Protein AF-A0A944QG75-F1 (afdb_monomer)

pLDDT: mean 84.04, std 10.33, range [43.19, 95.81]

Nearest PDB structures (foldseek):
  5k8j-assembly1_A-2  TM=2.401E-01  e=5.326E+00  Caulobacter vibrioides CB15

Sequence (115 aa):
MTLSRGPGGIAAGPFGAQKALTLAPGRDGTVVTTLDRALPNGPWNAQLQLKSGLVEREAAASITFPDAGQGETVEPPQEAGFPWTALGAGVAVLFIVAALLWSWLRRRNTAETRA

Radius of gyration: 27.26 Å; Cα contacts (8 Å, |Δi|>4): 123; chains: 1; bounding box: 77×21×63 Å

Secondary structure (DSSP, 8-state):
-EEES-GGG--B-PPPBSS-----TT------B---TTPPS--EEEEEEEEETTEEEEEEEEE---SSSPPPP-PPPPP----HHHHHHHHHHHHHHHHHHHHHHHHHTTTTS--

Structure (mmCIF, N/CA/C/O backbone):
data_AF-A0A944QG75-F1
#
_entry.id   AF-A0A944QG75-F1
#
loop_
_atom_site.group_PDB
_atom_site.id
_atom_site.type_symbol
_atom_site.label_atom_id
_atom_site.label_alt_id
_atom_site.label_comp_id
_atom_site.label_asym_id
_atom_site.label_entity_id
_atom_site.label_seq_id
_atom_site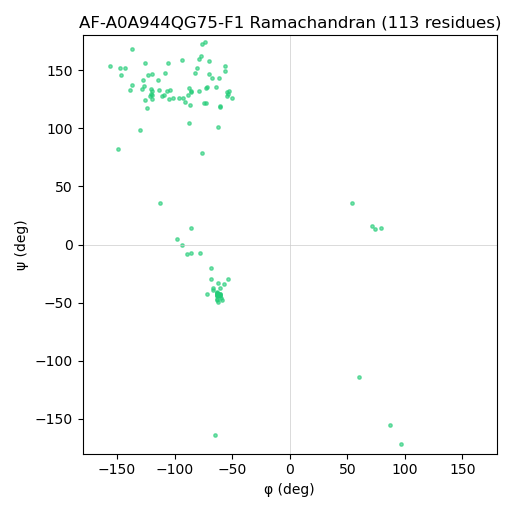.pdbx_PDB_ins_code
_atom_site.Cartn_x
_atom_site.Cartn_y
_atom_site.Cartn_z
_atom_site.occupancy
_atom_site.B_iso_or_equiv
_atom_site.auth_seq_id
_atom_site.auth_comp_id
_atom_site.auth_asym_id
_atom_site.auth_atom_id
_atom_site.pdbx_PDB_model_num
ATOM 1 N N . MET A 1 1 ? 7.071 -5.435 -0.978 1.00 88.69 1 MET A N 1
ATOM 2 C CA . MET A 1 1 ? 6.164 -4.910 -2.018 1.00 88.69 1 MET A CA 1
ATOM 3 C C . MET A 1 1 ? 6.019 -5.942 -3.117 1.00 88.69 1 MET A C 1
ATOM 5 O O . MET A 1 1 ? 7.019 -6.520 -3.521 1.00 88.69 1 MET A O 1
ATOM 9 N N . THR A 1 2 ? 4.814 -6.180 -3.601 1.00 92.44 2 THR A N 1
ATOM 10 C CA . THR A 1 2 ? 4.525 -7.085 -4.720 1.00 92.44 2 THR A CA 1
ATOM 11 C C . THR A 1 2 ? 3.782 -6.316 -5.804 1.00 92.44 2 THR A C 1
ATOM 13 O O . THR A 1 2 ? 3.018 -5.395 -5.517 1.00 92.44 2 THR A O 1
ATOM 16 N N . LEU A 1 3 ? 4.036 -6.672 -7.060 1.00 91.81 3 LEU A N 1
ATOM 17 C CA . LEU A 1 3 ? 3.319 -6.151 -8.216 1.00 91.81 3 LEU A CA 1
ATOM 18 C C . LEU A 1 3 ? 2.529 -7.286 -8.859 1.00 91.81 3 LEU A C 1
ATOM 20 O O . LEU A 1 3 ? 3.052 -8.375 -9.088 1.00 91.81 3 LEU A O 1
ATOM 24 N N . SER A 1 4 ? 1.267 -7.024 -9.164 1.00 93.19 4 SER A N 1
ATOM 25 C CA . SER A 1 4 ? 0.351 -7.991 -9.765 1.00 93.19 4 SER A CA 1
ATOM 26 C C . SER A 1 4 ? -0.467 -7.339 -10.873 1.00 93.19 4 SER A C 1
ATOM 28 O O . SER A 1 4 ? -0.491 -6.113 -10.988 1.00 93.19 4 SER A O 1
ATOM 30 N N . ARG A 1 5 ? -1.163 -8.158 -11.673 1.00 91.25 5 ARG A N 1
ATOM 31 C CA . ARG A 1 5 ? -2.027 -7.690 -12.771 1.00 91.25 5 ARG A CA 1
ATOM 32 C C . ARG A 1 5 ? -1.294 -6.761 -13.750 1.00 91.25 5 ARG A C 1
ATOM 34 O O . ARG A 1 5 ? -1.885 -5.806 -14.240 1.00 91.25 5 ARG A O 1
ATOM 41 N N . GLY A 1 6 ? -0.013 -7.039 -13.995 1.00 88.12 6 GLY A N 1
ATOM 42 C CA . GLY A 1 6 ? 0.789 -6.294 -14.954 1.00 88.12 6 GLY A CA 1
ATOM 43 C C . GLY A 1 6 ? 0.420 -6.617 -16.405 1.00 88.12 6 GLY A C 1
ATOM 44 O O . GLY A 1 6 ? -0.368 -7.536 -16.666 1.00 88.12 6 GLY A O 1
ATOM 45 N N . PRO A 1 7 ? 1.015 -5.902 -17.370 1.00 86.81 7 PRO A N 1
ATOM 46 C CA . PRO A 1 7 ? 0.804 -6.137 -18.796 1.00 86.81 7 PRO A CA 1
ATOM 47 C C . PRO A 1 7 ? 1.075 -7.592 -19.186 1.00 86.81 7 PRO A C 1
ATOM 49 O O . PRO A 1 7 ? 2.103 -8.163 -18.836 1.00 86.81 7 PRO A O 1
ATOM 52 N N . GLY A 1 8 ? 0.137 -8.218 -19.896 1.00 86.12 8 GLY A N 1
ATOM 53 C CA . GLY A 1 8 ? 0.234 -9.644 -20.232 1.00 86.12 8 GLY A CA 1
ATOM 54 C C . GLY A 1 8 ? -0.042 -10.596 -19.059 1.00 86.12 8 GLY A C 1
ATOM 55 O O . GLY A 1 8 ? 0.250 -11.782 -19.164 1.00 86.12 8 GLY A O 1
ATOM 56 N N . GLY A 1 9 ? -0.605 -10.105 -17.948 1.00 86.19 9 GLY A N 1
ATOM 57 C CA . GLY A 1 9 ? -0.995 -10.926 -16.795 1.00 86.19 9 GLY A CA 1
ATOM 58 C C . GLY A 1 9 ? 0.163 -11.310 -15.874 1.00 86.19 9 GLY A C 1
ATOM 59 O O . GLY A 1 9 ? 0.014 -12.201 -15.040 1.00 86.19 9 GLY A O 1
ATOM 60 N N . ILE A 1 10 ? 1.312 -10.651 -16.015 1.00 89.81 10 ILE A N 1
ATOM 61 C CA . ILE A 1 10 ? 2.513 -10.960 -15.242 1.00 89.81 10 ILE A CA 1
ATOM 62 C C . ILE A 1 10 ? 2.456 -10.369 -13.825 1.00 89.81 10 ILE A C 1
ATOM 64 O O . ILE A 1 10 ? 1.722 -9.419 -13.528 1.00 89.81 10 ILE A O 1
ATOM 68 N N . ALA A 1 11 ? 3.275 -10.940 -12.948 1.00 90.50 11 ALA A N 1
ATOM 69 C CA . ALA A 1 11 ? 3.515 -10.470 -11.591 1.00 90.50 11 ALA A CA 1
ATOM 70 C C . ALA A 1 11 ? 5.021 -10.267 -11.378 1.00 90.50 11 ALA A C 1
ATOM 72 O O . ALA A 1 11 ? 5.835 -10.882 -12.067 1.00 90.50 11 ALA A O 1
ATOM 73 N N . ALA A 1 12 ? 5.389 -9.409 -10.428 1.00 89.31 12 ALA A N 1
ATOM 74 C CA . ALA A 1 12 ? 6.782 -9.140 -10.093 1.00 89.31 12 ALA A CA 1
ATOM 75 C C . ALA A 1 12 ? 6.985 -8.930 -8.586 1.00 89.31 12 ALA A C 1
ATOM 77 O O . ALA A 1 12 ? 6.096 -8.465 -7.867 1.00 89.31 12 ALA A O 1
ATOM 78 N N . GLY A 1 13 ? 8.189 -9.250 -8.114 1.00 87.12 13 GLY A N 1
ATOM 79 C CA . GLY A 1 13 ? 8.549 -9.222 -6.698 1.00 87.12 13 GLY A CA 1
ATOM 80 C C . GLY A 1 13 ? 8.447 -10.599 -6.023 1.00 87.12 13 GLY A C 1
ATOM 81 O O . GLY A 1 13 ? 8.262 -11.607 -6.705 1.00 87.12 13 GLY A O 1
ATOM 82 N N . PRO A 1 14 ? 8.588 -10.661 -4.687 1.00 88.94 14 PRO A N 1
ATOM 83 C CA . PRO A 1 14 ? 8.575 -9.537 -3.750 1.00 88.94 14 PRO A CA 1
ATOM 84 C C . PRO A 1 14 ? 9.833 -8.657 -3.814 1.00 88.94 14 PRO A C 1
ATOM 86 O O . PRO A 1 14 ? 10.958 -9.143 -3.809 1.00 88.94 14 PRO A O 1
ATOM 89 N N . PHE A 1 15 ? 9.632 -7.342 -3.814 1.00 88.50 15 PHE A N 1
ATOM 90 C CA . PHE A 1 15 ? 10.680 -6.336 -3.669 1.00 88.50 15 PHE A CA 1
ATOM 91 C C . PHE A 1 15 ? 10.784 -5.892 -2.207 1.00 88.50 15 PHE A C 1
ATOM 93 O O . PHE A 1 15 ? 9.785 -5.497 -1.590 1.00 88.50 15 PHE A O 1
ATOM 100 N N . GLY A 1 16 ? 11.988 -5.985 -1.647 1.00 85.31 16 GLY A N 1
ATOM 101 C CA . GLY A 1 16 ? 12.283 -5.578 -0.276 1.00 85.31 16 GLY A CA 1
ATOM 102 C C . GLY A 1 16 ? 12.529 -4.076 -0.150 1.00 85.31 16 GLY A C 1
ATOM 103 O O . GLY A 1 16 ? 13.087 -3.444 -1.048 1.00 85.31 16 GLY A O 1
ATOM 104 N N . ALA A 1 17 ? 12.152 -3.513 0.997 1.00 85.50 17 ALA A N 1
ATOM 105 C CA . ALA A 1 17 ? 12.586 -2.176 1.377 1.00 85.50 17 ALA A CA 1
ATOM 106 C C . ALA A 1 17 ? 14.110 -2.164 1.554 1.00 85.50 17 ALA A C 1
ATOM 108 O O . ALA A 1 17 ? 14.669 -3.057 2.189 1.00 85.50 17 ALA A O 1
ATOM 109 N N . GLN A 1 18 ? 14.782 -1.139 1.033 1.00 83.19 18 GLN A N 1
ATOM 110 C CA . GLN A 1 18 ? 16.245 -1.052 1.123 1.00 83.19 18 GLN A CA 1
ATOM 111 C C . GLN A 1 18 ? 16.733 -0.812 2.558 1.00 83.19 18 GLN A C 1
ATOM 113 O O . GLN A 1 18 ? 17.841 -1.203 2.918 1.00 83.19 18 GLN A O 1
ATOM 118 N N . LYS A 1 19 ? 15.922 -0.130 3.375 1.00 79.69 19 LYS A N 1
ATOM 119 C CA . LYS A 1 19 ? 16.295 0.295 4.724 1.00 79.69 19 LYS A CA 1
ATOM 120 C C . LYS A 1 19 ? 15.137 0.104 5.694 1.00 79.69 19 LYS A C 1
ATOM 122 O O . LYS A 1 19 ? 14.017 0.529 5.422 1.00 79.69 19 LYS A O 1
ATOM 127 N N . ALA A 1 20 ? 15.439 -0.489 6.847 1.00 74.81 20 ALA A N 1
ATOM 128 C CA . ALA A 1 20 ? 14.536 -0.509 7.988 1.00 74.81 20 ALA A CA 1
ATOM 129 C C . ALA A 1 20 ? 14.474 0.885 8.630 1.00 74.81 20 ALA A C 1
ATOM 131 O O . ALA A 1 20 ? 15.507 1.526 8.844 1.00 74.81 20 ALA A O 1
ATOM 132 N N . LEU A 1 21 ? 13.265 1.350 8.938 1.00 79.00 21 LEU A N 1
ATOM 133 C CA . LEU A 1 21 ? 13.027 2.660 9.530 1.00 79.00 21 LEU A CA 1
ATOM 134 C C . LEU A 1 21 ? 12.335 2.500 10.884 1.00 79.00 21 LEU A C 1
ATOM 136 O O . LEU A 1 21 ? 11.271 1.893 10.973 1.00 79.00 21 LEU A O 1
ATOM 140 N N . THR A 1 22 ? 12.932 3.075 11.925 1.00 80.69 22 THR A N 1
ATOM 141 C CA . THR A 1 22 ? 12.297 3.197 13.240 1.00 80.69 22 THR A CA 1
ATOM 142 C C . THR A 1 22 ? 11.551 4.521 13.296 1.00 80.69 22 THR A C 1
ATOM 144 O O . THR A 1 22 ? 12.152 5.579 13.111 1.00 80.69 22 THR A O 1
ATOM 147 N N . LEU A 1 23 ? 10.249 4.464 13.568 1.00 82.44 23 LEU A N 1
ATOM 148 C CA . LEU A 1 23 ? 9.405 5.643 13.727 1.00 82.44 23 LEU A CA 1
ATOM 149 C C . LEU A 1 23 ? 9.100 5.886 15.199 1.00 82.44 23 LEU A C 1
ATOM 151 O O . LEU A 1 23 ? 8.725 4.970 15.928 1.00 82.44 23 LEU A O 1
ATOM 155 N N . ALA A 1 24 ? 9.250 7.137 15.627 1.00 82.94 24 ALA A N 1
ATOM 156 C CA . ALA A 1 24 ? 8.709 7.576 16.904 1.00 82.94 24 ALA A CA 1
ATOM 157 C C . ALA A 1 24 ? 7.168 7.643 16.831 1.00 82.94 24 ALA A C 1
ATOM 159 O O . ALA A 1 24 ? 6.613 7.772 15.734 1.00 82.94 24 ALA A O 1
ATOM 160 N N . PRO A 1 25 ? 6.458 7.587 17.972 1.00 82.62 25 PRO A N 1
ATOM 161 C CA . PRO A 1 25 ? 5.000 7.679 17.989 1.00 82.62 25 PRO A CA 1
ATOM 162 C C . PRO A 1 25 ? 4.487 8.935 17.268 1.00 82.62 25 PRO A C 1
ATOM 164 O O . PRO A 1 25 ? 4.969 10.039 17.516 1.00 82.62 25 PRO A O 1
ATOM 167 N N . GLY A 1 26 ? 3.510 8.760 16.372 1.00 83.50 26 GLY A N 1
ATOM 168 C CA . GLY A 1 26 ? 2.879 9.856 15.625 1.00 83.50 26 GLY A CA 1
ATOM 169 C C . GLY A 1 26 ? 3.754 10.500 14.543 1.00 83.50 26 GLY A C 1
ATOM 170 O O . GLY A 1 26 ? 3.456 11.613 14.116 1.00 83.50 26 GLY A O 1
ATOM 171 N N . ARG A 1 27 ? 4.850 9.851 14.129 1.00 85.25 27 ARG A N 1
ATOM 172 C CA . ARG A 1 27 ? 5.727 10.338 13.056 1.00 85.25 27 ARG A CA 1
ATOM 173 C C . ARG A 1 27 ? 5.592 9.503 11.793 1.00 85.25 27 ARG A C 1
ATOM 175 O O . ARG A 1 27 ? 5.435 8.286 11.862 1.00 85.25 27 ARG A O 1
ATOM 182 N N . ASP A 1 28 ? 5.769 10.180 10.667 1.00 85.25 28 ASP A N 1
ATOM 183 C CA . ASP A 1 28 ? 5.765 9.576 9.341 1.00 85.25 28 ASP A CA 1
ATOM 184 C C . ASP A 1 28 ? 7.179 9.215 8.884 1.00 85.25 28 ASP A C 1
ATOM 186 O O . ASP A 1 28 ? 8.181 9.754 9.368 1.00 85.25 28 ASP A O 1
ATOM 190 N N . GLY A 1 29 ? 7.250 8.292 7.928 1.00 84.88 29 GLY A N 1
ATOM 191 C CA . GLY A 1 29 ? 8.494 7.779 7.383 1.00 84.88 29 GLY A CA 1
ATOM 192 C C . GLY A 1 29 ? 8.396 7.434 5.913 1.00 84.88 29 GLY A C 1
ATOM 193 O O . GLY A 1 29 ? 7.374 6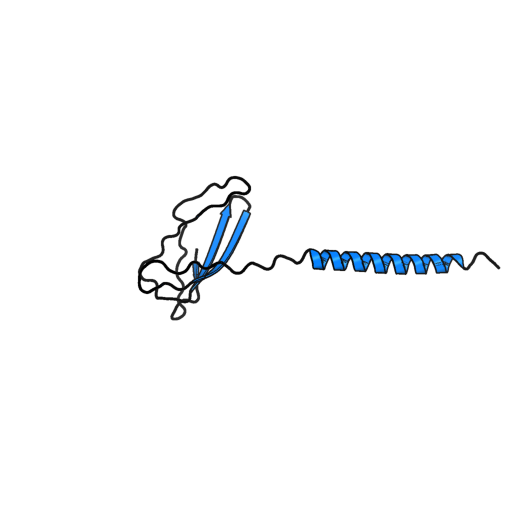.930 5.458 1.00 84.88 29 GLY A O 1
ATOM 194 N N . THR A 1 30 ? 9.493 7.638 5.190 1.00 88.06 30 THR A N 1
ATOM 195 C CA . THR A 1 30 ? 9.592 7.277 3.774 1.00 88.06 30 THR A CA 1
ATOM 196 C C . THR A 1 30 ? 10.366 5.975 3.621 1.00 88.06 30 THR A C 1
ATOM 198 O O . THR A 1 30 ? 11.500 5.856 4.090 1.00 88.06 30 THR A O 1
ATOM 201 N N . VAL A 1 31 ? 9.765 5.007 2.932 1.00 88.19 31 VAL A N 1
ATOM 202 C CA . VAL A 1 31 ? 10.392 3.726 2.590 1.00 88.19 31 VAL A CA 1
ATOM 203 C C . VAL A 1 31 ? 10.632 3.683 1.088 1.00 88.19 31 VAL A C 1
ATOM 205 O O . VAL A 1 31 ? 9.711 3.890 0.304 1.00 88.19 31 VAL A O 1
ATOM 208 N N . VAL A 1 32 ? 11.870 3.391 0.686 1.00 89.50 32 VAL A N 1
ATOM 209 C CA . VAL A 1 32 ? 12.252 3.265 -0.725 1.00 89.50 32 VAL A CA 1
ATOM 210 C C . VAL A 1 32 ? 12.474 1.794 -1.062 1.00 89.50 32 VAL A C 1
ATOM 212 O O . VAL A 1 32 ? 13.162 1.065 -0.340 1.00 89.50 32 VAL A O 1
ATOM 215 N N . THR A 1 33 ? 11.880 1.369 -2.172 1.00 87.44 33 THR A N 1
ATOM 216 C CA . THR A 1 33 ? 12.024 0.029 -2.744 1.00 87.44 33 THR A CA 1
ATOM 217 C C . THR A 1 33 ? 12.607 0.178 -4.144 1.00 87.44 33 THR A C 1
ATOM 219 O O . THR A 1 33 ? 12.093 0.963 -4.936 1.00 87.44 33 THR A O 1
ATOM 222 N N . THR A 1 34 ? 13.685 -0.547 -4.452 1.00 87.62 34 THR A N 1
ATOM 223 C CA . THR A 1 34 ? 14.217 -0.601 -5.823 1.00 87.62 34 THR A CA 1
ATOM 224 C C . THR A 1 34 ? 13.485 -1.682 -6.596 1.00 87.62 34 THR A C 1
ATOM 226 O O . THR A 1 34 ? 13.362 -2.807 -6.112 1.00 87.62 34 THR A O 1
ATOM 229 N N . LEU A 1 35 ? 13.038 -1.346 -7.799 1.00 85.06 35 LEU A N 1
ATOM 230 C CA . LEU A 1 35 ? 12.442 -2.286 -8.736 1.00 85.06 35 LEU A CA 1
ATOM 231 C C . LEU A 1 35 ? 13.428 -2.594 -9.868 1.00 85.06 35 LEU A C 1
ATOM 233 O O . LEU A 1 35 ? 14.329 -1.799 -10.142 1.00 85.06 35 LEU A O 1
ATOM 237 N N . ASP A 1 36 ? 13.264 -3.746 -10.515 1.00 78.50 36 ASP A N 1
ATOM 238 C CA . ASP A 1 36 ? 14.083 -4.109 -11.674 1.00 78.50 36 ASP A CA 1
ATOM 239 C C . ASP A 1 36 ? 13.726 -3.238 -12.894 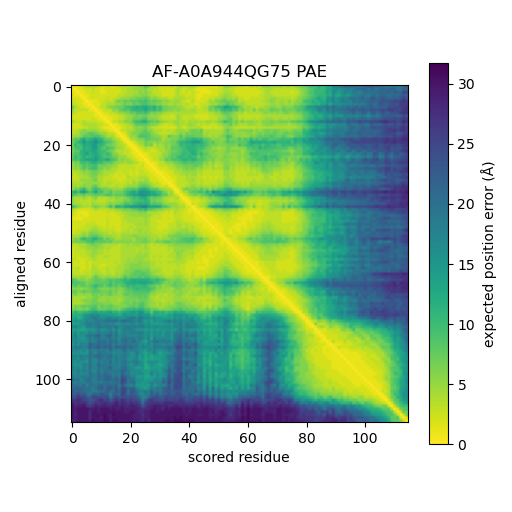1.00 78.50 36 ASP A C 1
ATOM 241 O O . ASP A 1 36 ? 12.571 -2.853 -13.086 1.00 78.50 36 ASP A O 1
ATOM 245 N N . ARG A 1 37 ? 14.718 -2.930 -13.736 1.00 67.75 37 ARG A N 1
ATOM 246 C CA . ARG A 1 37 ? 14.588 -2.034 -14.896 1.00 67.75 37 ARG A CA 1
ATOM 247 C C . ARG A 1 37 ? 13.708 -2.625 -16.004 1.00 67.75 37 ARG A C 1
ATOM 249 O O . ARG A 1 37 ? 13.220 -1.884 -16.845 1.00 67.75 37 ARG A O 1
ATOM 256 N N . ALA A 1 38 ? 13.508 -3.940 -16.018 1.00 78.62 38 ALA A N 1
ATOM 257 C CA . ALA A 1 38 ? 12.793 -4.636 -17.086 1.00 78.62 38 ALA A CA 1
ATOM 258 C C . ALA A 1 38 ? 11.261 -4.684 -16.912 1.00 78.62 38 ALA A C 1
ATOM 260 O O . ALA A 1 38 ? 10.611 -5.481 -17.582 1.00 78.62 38 ALA A O 1
ATOM 261 N N . LEU A 1 39 ? 10.671 -3.881 -16.019 1.00 83.50 39 LEU A N 1
ATOM 262 C CA . LEU A 1 39 ? 9.219 -3.839 -15.828 1.00 83.50 39 LEU A CA 1
ATOM 263 C C . LEU A 1 39 ? 8.537 -3.095 -16.987 1.00 83.50 39 LEU A C 1
ATOM 265 O O . LEU A 1 39 ? 8.820 -1.915 -17.188 1.00 83.50 39 LEU A O 1
ATOM 269 N N . PRO A 1 40 ? 7.610 -3.741 -17.718 1.00 87.19 40 PRO A N 1
ATOM 270 C CA . PRO A 1 40 ? 6.792 -3.054 -18.704 1.00 87.19 40 PRO A CA 1
ATOM 271 C C . PRO A 1 40 ? 6.012 -1.879 -18.115 1.00 87.19 40 PRO A C 1
ATOM 273 O O . PRO A 1 40 ? 5.557 -1.922 -16.962 1.00 87.19 40 PRO A O 1
ATOM 276 N N . ASN A 1 41 ? 5.778 -0.878 -18.960 1.00 85.12 41 ASN A N 1
ATOM 277 C CA . ASN A 1 41 ? 4.859 0.216 -18.670 1.00 85.12 41 ASN A CA 1
ATOM 278 C C . ASN A 1 41 ? 3.496 -0.372 -18.297 1.00 85.12 41 ASN A C 1
ATOM 280 O O . ASN A 1 41 ? 2.989 -1.238 -19.004 1.00 85.12 41 ASN A O 1
ATOM 284 N N . GLY A 1 42 ? 2.962 0.053 -17.151 1.00 78.75 42 GLY A N 1
ATOM 285 C CA . GLY A 1 42 ? 1.785 -0.536 -16.506 1.00 78.75 42 GLY A CA 1
ATOM 286 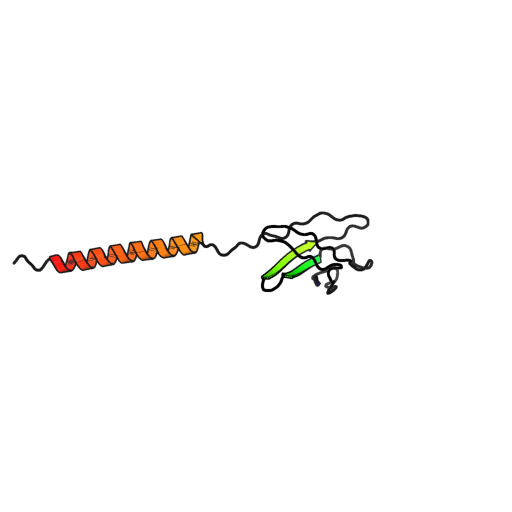C C . GLY A 1 42 ? 0.468 -0.407 -17.293 1.00 78.75 42 GLY A C 1
ATOM 287 O O . GLY A 1 42 ? 0.470 -0.116 -18.486 1.00 78.75 42 GLY A O 1
ATOM 288 N N . PRO A 1 43 ? -0.688 -0.610 -16.639 1.00 89.25 43 PRO A N 1
ATOM 289 C CA . PRO A 1 43 ? -0.906 -0.509 -15.196 1.00 89.25 43 PRO A CA 1
ATOM 290 C C . PRO A 1 43 ? -0.471 -1.753 -14.415 1.00 89.25 43 PRO A C 1
ATOM 292 O O . PRO A 1 43 ? -0.505 -2.873 -14.917 1.00 89.25 43 PRO A O 1
ATOM 295 N N . TRP A 1 44 ? -0.095 -1.541 -13.158 1.00 92.62 44 TRP A N 1
ATOM 296 C CA . TRP A 1 44 ? 0.220 -2.577 -12.181 1.00 92.62 44 TRP A CA 1
ATOM 297 C C . TRP A 1 44 ? -0.579 -2.355 -10.911 1.00 92.62 44 TRP A C 1
ATOM 299 O O . TRP A 1 44 ? -0.698 -1.231 -10.435 1.00 92.62 44 TRP A O 1
ATOM 309 N N . ASN A 1 45 ? -1.046 -3.435 -10.299 1.00 93.38 45 ASN A N 1
ATOM 310 C CA . ASN A 1 45 ? -1.548 -3.399 -8.937 1.00 93.38 45 ASN A CA 1
ATOM 311 C C . ASN A 1 45 ? -0.390 -3.624 -7.961 1.00 93.38 45 ASN A C 1
ATOM 313 O O . ASN A 1 45 ? 0.093 -4.752 -7.811 1.00 93.38 45 ASN A O 1
ATOM 317 N N . ALA A 1 46 ? 0.048 -2.545 -7.325 1.00 92.75 46 ALA A N 1
ATOM 318 C CA . ALA A 1 46 ? 1.087 -2.549 -6.317 1.00 92.75 46 ALA A CA 1
ATOM 319 C C . ALA A 1 46 ? 0.496 -2.779 -4.931 1.00 92.75 46 ALA A C 1
ATOM 321 O O . ALA A 1 46 ? -0.406 -2.060 -4.516 1.00 92.75 46 ALA A O 1
ATOM 322 N N . GLN A 1 47 ? 1.050 -3.743 -4.203 1.00 93.06 47 GLN A N 1
ATOM 323 C CA . GLN A 1 47 ? 0.685 -4.047 -2.826 1.00 93.06 47 GLN A CA 1
ATOM 324 C C . GLN A 1 47 ? 1.921 -3.911 -1.934 1.00 93.06 47 GLN A C 1
ATOM 326 O O . GLN A 1 47 ? 2.992 -4.475 -2.198 1.00 93.06 47 GLN A O 1
ATOM 331 N N . LEU A 1 48 ? 1.787 -3.132 -0.867 1.00 90.88 48 LEU A N 1
ATOM 332 C CA . LEU A 1 48 ? 2.834 -2.885 0.109 1.00 90.88 48 LEU A CA 1
ATOM 333 C C . LEU A 1 48 ? 2.327 -3.261 1.498 1.00 90.88 48 LEU A C 1
ATOM 335 O O . LEU A 1 48 ? 1.405 -2.645 2.018 1.00 90.88 48 LEU A O 1
ATOM 339 N N . GLN A 1 49 ? 2.983 -4.247 2.102 1.00 90.31 49 GLN A N 1
ATOM 340 C CA . GLN A 1 49 ? 2.794 -4.609 3.500 1.00 90.31 49 GLN A CA 1
ATOM 341 C C . GLN A 1 49 ? 3.991 -4.099 4.298 1.00 90.31 49 GLN A C 1
ATOM 343 O O . GLN A 1 49 ? 5.146 -4.384 3.962 1.00 90.31 49 GLN A O 1
ATOM 348 N N . LEU A 1 50 ? 3.711 -3.313 5.334 1.00 88.81 50 LEU A N 1
ATOM 349 C CA . LEU A 1 50 ? 4.692 -2.793 6.274 1.00 88.81 50 LEU A CA 1
ATOM 350 C C . LEU A 1 50 ? 4.352 -3.276 7.675 1.00 88.81 50 LEU A C 1
ATOM 352 O O . LEU A 1 50 ? 3.222 -3.145 8.143 1.00 88.81 50 LEU A O 1
ATOM 356 N N . LYS A 1 51 ? 5.371 -3.782 8.364 1.00 86.50 51 LYS A N 1
ATOM 357 C CA . LYS A 1 51 ? 5.259 -4.262 9.734 1.00 86.50 51 LYS A CA 1
ATOM 358 C C . LYS A 1 51 ? 6.206 -3.492 10.644 1.00 86.50 51 LYS A C 1
ATOM 360 O O . LYS A 1 51 ? 7.398 -3.397 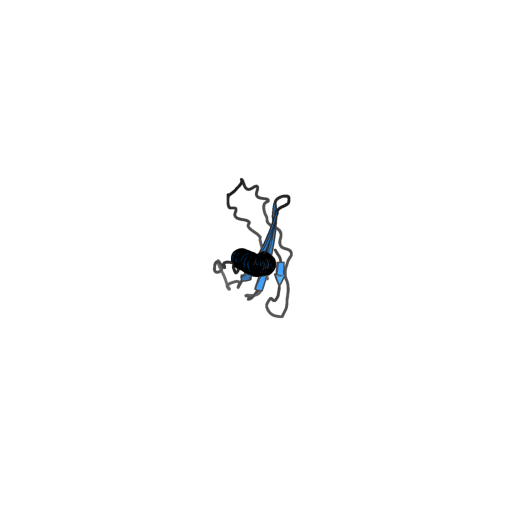10.366 1.00 86.50 51 LYS A O 1
ATOM 365 N N . SER A 1 52 ? 5.670 -2.983 11.748 1.00 82.38 52 SER A N 1
ATOM 366 C CA . SER A 1 52 ? 6.408 -2.329 12.826 1.00 82.38 52 SER A CA 1
ATOM 367 C C . SER A 1 52 ? 5.992 -2.947 14.160 1.00 82.38 52 SER A C 1
ATOM 369 O O . SER A 1 52 ? 4.931 -2.645 14.710 1.00 82.38 52 SER A O 1
ATOM 371 N N . GLY A 1 53 ? 6.804 -3.879 14.664 1.00 83.12 53 GLY A N 1
ATOM 372 C CA . GLY A 1 53 ? 6.482 -4.650 15.867 1.00 83.12 53 GLY A CA 1
ATOM 373 C C . GLY A 1 53 ? 5.185 -5.456 15.708 1.00 83.12 53 GLY A C 1
ATOM 374 O O . GLY A 1 53 ? 5.129 -6.391 14.909 1.00 83.12 53 GLY A O 1
ATOM 375 N N . LEU A 1 54 ? 4.159 -5.087 16.483 1.00 84.94 54 LEU A N 1
ATOM 376 C CA . LEU A 1 54 ? 2.815 -5.687 16.455 1.00 84.94 54 LEU A CA 1
ATOM 377 C C . LEU A 1 54 ? 1.862 -5.010 15.458 1.00 84.94 54 LEU A C 1
ATOM 379 O O . LEU A 1 54 ? 0.753 -5.493 15.255 1.00 84.94 54 LEU A O 1
ATOM 383 N N . VAL A 1 55 ? 2.263 -3.883 14.869 1.00 83.81 55 VAL A N 1
ATOM 384 C CA . VAL A 1 55 ? 1.440 -3.144 13.911 1.00 83.81 55 VAL A CA 1
ATOM 385 C C . VAL A 1 55 ? 1.780 -3.612 12.508 1.00 83.81 55 VAL A C 1
ATOM 387 O O . VAL A 1 55 ? 2.936 -3.555 12.092 1.00 83.81 55 VAL A O 1
ATOM 390 N N . GLU A 1 56 ? 0.762 -4.025 11.769 1.00 88.00 56 GLU A N 1
ATOM 391 C CA . GLU A 1 56 ? 0.852 -4.358 10.354 1.00 88.00 56 GLU A CA 1
ATOM 392 C C . GLU A 1 56 ? -0.104 -3.454 9.578 1.00 88.00 56 GLU A C 1
ATOM 394 O O . GLU A 1 56 ? -1.234 -3.199 10.002 1.00 88.00 56 GLU A O 1
ATOM 399 N N . ARG A 1 57 ? 0.392 -2.890 8.482 1.00 87.06 57 ARG A N 1
ATOM 400 C CA . ARG A 1 57 ? -0.362 -2.026 7.580 1.00 87.06 57 ARG A CA 1
ATOM 401 C C . ARG A 1 57 ? -0.183 -2.549 6.173 1.00 87.06 57 ARG A C 1
ATOM 403 O O . ARG A 1 57 ? 0.941 -2.812 5.747 1.00 87.06 57 ARG A O 1
ATOM 410 N N . GLU A 1 58 ? -1.288 -2.636 5.461 1.00 89.75 58 GLU A N 1
ATOM 411 C CA . GLU A 1 58 ? -1.308 -2.948 4.047 1.00 89.75 58 GLU A CA 1
ATOM 412 C C . GLU A 1 58 ? -1.833 -1.736 3.282 1.00 89.75 58 GLU A C 1
ATOM 414 O O . GLU A 1 58 ? -2.717 -1.025 3.754 1.00 89.75 58 GLU A O 1
ATOM 419 N N . ALA A 1 59 ? -1.245 -1.476 2.121 1.00 89.50 59 ALA A N 1
ATOM 420 C CA . ALA A 1 59 ? -1.726 -0.489 1.172 1.00 89.50 59 ALA A CA 1
ATOM 421 C C . ALA A 1 59 ? -1.648 -1.079 -0.236 1.00 89.50 59 ALA A C 1
ATOM 423 O O . ALA A 1 59 ? -0.648 -1.709 -0.596 1.00 89.50 59 ALA A O 1
ATOM 424 N N . ALA A 1 60 ? -2.686 -0.849 -1.037 1.00 91.44 60 ALA A N 1
ATOM 425 C CA . ALA A 1 60 ? -2.733 -1.257 -2.433 1.00 91.44 60 ALA A CA 1
ATOM 426 C C . ALA A 1 60 ? -3.065 -0.060 -3.329 1.00 91.44 60 ALA A C 1
ATOM 428 O O . ALA A 1 60 ? -3.948 0.729 -3.006 1.00 91.44 60 ALA A O 1
ATOM 429 N N . ALA A 1 61 ? -2.366 0.080 -4.453 1.00 91.88 61 ALA A N 1
ATOM 430 C CA . ALA A 1 61 ? -2.582 1.162 -5.409 1.00 91.88 61 ALA A CA 1
ATOM 431 C C . ALA A 1 61 ? -2.296 0.703 -6.843 1.00 91.88 61 ALA A C 1
ATOM 433 O O . ALA A 1 61 ? -1.469 -0.179 -7.077 1.00 91.88 61 ALA A O 1
ATOM 434 N N . SER A 1 62 ? -2.962 1.327 -7.816 1.00 91.62 62 SER A N 1
ATOM 435 C CA . SER A 1 62 ? -2.647 1.124 -9.231 1.00 91.62 62 SER A CA 1
ATOM 436 C C . SER A 1 62 ? -1.544 2.091 -9.649 1.00 91.62 62 SER A C 1
ATOM 438 O O . SER A 1 62 ? -1.742 3.298 -9.565 1.00 91.62 62 SER A O 1
ATOM 440 N N . ILE A 1 63 ? -0.407 1.582 -10.118 1.00 90.56 63 ILE A N 1
ATOM 441 C CA . ILE A 1 63 ? 0.728 2.396 -10.573 1.00 90.56 63 ILE A CA 1
ATOM 442 C C . ILE A 1 63 ? 1.045 2.124 -12.044 1.00 90.56 63 ILE A C 1
ATOM 444 O O . ILE A 1 63 ? 0.917 0.995 -12.520 1.00 90.56 63 ILE A O 1
ATOM 448 N N . THR A 1 64 ? 1.508 3.145 -12.760 1.00 89.25 64 THR A N 1
ATOM 449 C CA . THR A 1 64 ? 1.956 3.030 -14.153 1.00 89.25 64 THR A CA 1
ATOM 450 C C . THR A 1 64 ? 3.369 3.581 -14.262 1.00 89.25 64 THR A C 1
ATOM 452 O O . THR A 1 64 ? 3.623 4.723 -13.884 1.00 89.25 64 THR A O 1
ATOM 455 N N . PHE A 1 65 ? 4.298 2.769 -14.766 1.00 86.75 65 PHE A N 1
ATOM 456 C CA . PHE A 1 65 ? 5.661 3.224 -15.035 1.00 86.75 65 PHE A CA 1
ATOM 457 C C . PHE A 1 65 ? 5.704 4.026 -16.347 1.00 86.75 65 PHE A C 1
ATOM 459 O O . PHE A 1 65 ? 5.129 3.560 -17.335 1.00 86.75 65 PHE A O 1
ATOM 466 N N . PRO A 1 66 ? 6.337 5.214 -16.364 1.00 82.88 66 PRO A N 1
ATOM 467 C CA . PRO A 1 66 ? 6.551 5.983 -17.586 1.00 82.88 66 PRO A CA 1
ATOM 468 C C . PRO A 1 66 ? 7.698 5.390 -18.418 1.00 82.88 66 PRO A C 1
ATOM 470 O O . PRO A 1 66 ? 8.557 4.693 -17.879 1.00 82.88 66 PRO A O 1
ATOM 473 N N . ASP A 1 67 ? 7.773 5.753 -19.702 1.00 81.00 67 ASP A N 1
ATOM 474 C CA . ASP A 1 67 ? 8.868 5.342 -20.599 1.00 81.00 67 ASP A CA 1
ATOM 475 C C . ASP A 1 67 ? 10.257 5.753 -20.080 1.00 81.00 67 ASP A C 1
ATOM 477 O O . ASP A 1 67 ? 11.251 5.055 -20.286 1.00 81.00 67 ASP A O 1
ATOM 481 N N . ALA A 1 68 ? 10.336 6.904 -19.406 1.00 78.69 68 ALA A N 1
ATOM 482 C CA . ALA A 1 68 ? 11.545 7.395 -18.763 1.00 78.69 68 ALA A CA 1
ATOM 483 C C . ALA A 1 68 ? 11.214 8.375 -17.628 1.00 78.69 68 ALA A C 1
ATOM 485 O O . ALA A 1 68 ? 10.213 9.089 -17.668 1.00 78.69 68 ALA A O 1
ATOM 486 N N . GLY A 1 69 ? 12.114 8.466 -16.646 1.00 80.06 69 GLY A N 1
ATOM 487 C CA . GLY A 1 69 ? 12.035 9.455 -15.570 1.00 80.06 69 GLY A CA 1
ATOM 488 C C . GLY A 1 69 ? 11.203 9.009 -14.366 1.00 80.06 69 GLY A C 1
ATOM 489 O O . GLY A 1 69 ? 11.098 7.821 -14.069 1.00 80.06 69 GLY A O 1
ATOM 490 N N . GLN A 1 70 ? 10.682 9.986 -13.620 1.00 82.06 70 GLN A N 1
ATOM 491 C CA . GLN A 1 70 ? 9.847 9.745 -12.442 1.00 82.06 70 GLN A CA 1
ATOM 492 C C . GLN A 1 70 ? 8.379 9.615 -12.853 1.00 82.06 70 GLN A C 1
ATOM 494 O O . GLN A 1 70 ? 7.886 10.410 -13.650 1.00 82.06 70 GLN A O 1
ATOM 499 N N . GLY A 1 71 ? 7.698 8.606 -12.309 1.00 83.19 71 GLY A N 1
ATOM 500 C CA . GLY A 1 71 ? 6.256 8.436 -12.474 1.00 83.19 71 GLY A CA 1
ATOM 501 C C . GLY A 1 71 ? 5.448 9.400 -11.607 1.00 83.19 71 GLY A C 1
ATOM 502 O O . GLY A 1 71 ? 5.990 10.096 -10.749 1.00 83.19 71 GLY A O 1
ATOM 503 N N . GLU A 1 72 ? 4.137 9.411 -11.827 1.00 85.50 72 GLU A N 1
ATOM 504 C CA . GLU A 1 72 ? 3.193 10.173 -11.012 1.00 85.50 72 GLU A CA 1
ATOM 505 C C . GLU A 1 72 ? 3.096 9.601 -9.588 1.00 85.50 72 GLU A C 1
ATOM 507 O O . GLU A 1 72 ? 3.136 8.384 -9.377 1.00 85.50 72 GLU A O 1
ATOM 512 N N . THR A 1 73 ? 2.950 10.486 -8.601 1.00 87.44 73 THR A N 1
ATOM 513 C CA . THR A 1 73 ? 2.650 10.087 -7.224 1.00 87.44 73 THR A CA 1
ATOM 514 C C . THR A 1 73 ? 1.204 9.621 -7.140 1.00 87.44 73 THR A C 1
ATOM 516 O O . THR A 1 73 ? 0.287 10.390 -7.408 1.00 87.44 73 THR A O 1
ATOM 519 N N . VAL A 1 74 ? 1.002 8.377 -6.712 1.00 89.50 74 VAL A N 1
ATOM 520 C CA . VAL A 1 74 ? -0.330 7.802 -6.512 1.00 89.50 74 VAL A CA 1
ATOM 521 C C . VAL A 1 74 ? -0.594 7.645 -5.022 1.00 89.50 74 VAL A C 1
ATOM 523 O O . VAL A 1 74 ? 0.202 7.035 -4.305 1.00 89.50 74 VAL A O 1
ATOM 526 N N . GLU A 1 75 ? -1.733 8.156 -4.565 1.00 87.75 75 GLU A N 1
ATOM 527 C CA . GLU A 1 75 ? -2.235 7.865 -3.226 1.00 87.75 75 GLU A CA 1
ATOM 528 C C . GLU A 1 75 ? -3.046 6.561 -3.246 1.00 87.75 75 GLU A C 1
ATOM 530 O O . GLU A 1 75 ? -3.913 6.386 -4.112 1.00 87.75 75 GLU A O 1
ATOM 535 N N . PRO A 1 76 ? -2.786 5.618 -2.322 1.00 86.06 76 PRO A N 1
ATOM 536 C CA . PRO A 1 76 ? -3.634 4.447 -2.187 1.00 86.06 76 PRO A CA 1
ATOM 537 C C . PRO A 1 76 ? -5.057 4.886 -1.809 1.00 86.06 76 PRO A C 1
ATOM 539 O O . PRO A 1 76 ? -5.217 5.833 -1.031 1.00 86.06 76 PRO A O 1
ATOM 542 N N . PRO A 1 77 ? -6.100 4.207 -2.320 1.00 80.56 77 PRO A N 1
ATOM 543 C CA . PRO A 1 77 ? -7.466 4.469 -1.899 1.00 80.56 77 PRO A CA 1
ATOM 544 C C . PRO A 1 77 ? -7.557 4.394 -0.375 1.00 80.56 77 PRO A C 1
ATOM 546 O O . PRO A 1 77 ? -7.056 3.444 0.230 1.00 80.56 77 PRO A O 1
ATOM 549 N N . GLN A 1 78 ? -8.194 5.387 0.250 1.00 73.94 78 GLN A N 1
ATOM 550 C CA . GLN A 1 78 ? -8.467 5.316 1.681 1.00 73.94 78 GLN A CA 1
ATOM 551 C C . GLN A 1 78 ? -9.350 4.099 1.939 1.00 73.94 78 GLN A C 1
ATOM 553 O O . GLN A 1 78 ? -10.466 4.012 1.423 1.00 73.94 78 GLN A O 1
ATOM 558 N N . GLU A 1 79 ? -8.855 3.160 2.743 1.00 67.75 79 GLU A N 1
ATOM 559 C CA . GLU A 1 79 ? -9.707 2.096 3.246 1.00 67.75 79 GLU A CA 1
ATOM 560 C C . GLU A 1 79 ? -10.824 2.738 4.066 1.00 67.75 79 GLU A C 1
ATOM 562 O O . GLU A 1 79 ? -10.575 3.434 5.055 1.00 67.75 79 GLU A O 1
ATOM 567 N N . ALA A 1 80 ? -12.067 2.538 3.624 1.00 64.56 80 ALA A N 1
ATOM 568 C CA . ALA A 1 80 ? -13.234 2.974 4.365 1.00 64.56 80 ALA A CA 1
ATOM 569 C C . ALA A 1 80 ? -13.234 2.231 5.705 1.00 64.56 80 ALA A C 1
ATOM 571 O O . ALA A 1 80 ? -13.567 1.048 5.782 1.00 64.56 80 ALA A O 1
ATOM 572 N N . GLY A 1 81 ? -12.793 2.921 6.758 1.00 68.25 81 GLY A N 1
ATOM 573 C CA . GLY A 1 81 ? -12.763 2.369 8.103 1.00 68.25 81 GLY A CA 1
ATOM 574 C C . GLY A 1 81 ? -14.147 1.881 8.524 1.00 68.25 81 GLY A C 1
ATOM 575 O O . GLY A 1 81 ? -15.173 2.378 8.051 1.00 68.25 81 GLY A O 1
ATOM 576 N N . PHE A 1 82 ? -14.178 0.906 9.435 1.00 73.44 82 PHE A N 1
ATOM 577 C CA . PHE A 1 82 ? -15.429 0.408 9.997 1.00 73.44 82 PHE A CA 1
ATOM 578 C C . PHE A 1 82 ? -16.286 1.592 10.488 1.00 73.44 82 PHE A C 1
ATOM 580 O O . PHE A 1 82 ? -15.777 2.416 11.257 1.00 73.44 82 PHE A O 1
ATOM 587 N N . PRO A 1 83 ? -17.555 1.725 10.053 1.00 79.38 83 PRO A N 1
ATOM 588 C CA . PRO A 1 83 ? -18.363 2.901 10.345 1.00 79.38 83 PRO A CA 1
ATOM 589 C C . PRO A 1 83 ? -18.852 2.845 11.796 1.00 79.38 83 PRO A C 1
ATOM 591 O O . PRO A 1 83 ? -19.999 2.510 12.085 1.00 79.38 83 PRO A O 1
ATOM 594 N N . TRP A 1 84 ? -17.972 3.197 12.733 1.00 78.00 84 TRP A N 1
ATOM 595 C CA . TRP A 1 84 ? -18.266 3.266 14.166 1.00 78.00 84 TRP A CA 1
ATOM 596 C C . TRP A 1 84 ? -19.482 4.143 14.470 1.00 78.00 84 TRP A C 1
ATOM 598 O O . TRP A 1 84 ? -20.233 3.868 15.403 1.00 78.00 84 TRP A O 1
ATOM 608 N N . THR A 1 85 ? -19.722 5.155 13.638 1.00 77.75 85 THR A N 1
ATOM 609 C CA . THR A 1 85 ? -20.919 5.999 13.679 1.00 77.75 85 THR A CA 1
ATOM 610 C C . THR A 1 85 ? -22.199 5.213 13.391 1.00 77.75 85 THR A C 1
ATOM 612 O O . THR A 1 85 ? -23.180 5.374 14.114 1.00 77.75 85 THR A O 1
ATOM 615 N N . ALA A 1 86 ? -22.191 4.322 12.395 1.00 81.00 86 ALA A N 1
ATOM 616 C CA . ALA A 1 86 ? -23.331 3.462 12.080 1.00 81.00 86 ALA A CA 1
ATOM 617 C C . ALA A 1 86 ? -23.598 2.446 13.202 1.00 81.00 86 ALA A C 1
ATOM 619 O O . ALA A 1 86 ? -24.751 2.227 13.573 1.00 81.00 86 ALA A O 1
ATOM 620 N N . LEU A 1 87 ? -22.540 1.887 13.802 1.00 86.75 87 LEU A N 1
ATOM 621 C CA . LEU A 1 87 ? -22.673 1.001 14.961 1.00 86.75 87 LEU A CA 1
ATOM 622 C C . LEU A 1 87 ? -23.271 1.744 16.169 1.00 86.75 87 LEU A C 1
ATOM 624 O O . LEU A 1 87 ? -24.225 1.266 16.781 1.00 86.75 87 LEU A O 1
ATOM 628 N N . GLY A 1 88 ? -22.749 2.934 16.484 1.00 87.94 88 GLY A N 1
ATOM 629 C CA . GLY A 1 88 ? -23.238 3.763 17.587 1.00 87.94 88 GLY A CA 1
ATOM 630 C C . GLY A 1 88 ? -24.705 4.165 17.420 1.00 87.94 88 GLY A C 1
ATOM 631 O O . GLY A 1 88 ? -25.484 4.063 18.369 1.00 87.94 88 GLY A O 1
ATOM 632 N N . ALA A 1 89 ? -25.107 4.544 16.204 1.00 88.88 89 ALA A N 1
ATOM 633 C CA . ALA A 1 89 ? -26.500 4.851 15.890 1.00 88.88 89 ALA A CA 1
ATOM 634 C C . ALA A 1 89 ? -27.417 3.632 16.097 1.00 88.88 89 ALA A C 1
ATOM 636 O O . ALA A 1 89 ? -28.478 3.761 16.708 1.00 88.88 89 ALA A O 1
ATOM 637 N N . GLY A 1 90 ? -26.993 2.440 15.662 1.00 91.12 90 GLY A N 1
ATOM 638 C CA . GLY A 1 90 ? -27.750 1.202 15.871 1.00 91.12 90 GLY A CA 1
ATOM 639 C C . GLY A 1 90 ? -27.965 0.877 17.353 1.00 91.12 90 GLY A C 1
ATOM 640 O O . GLY A 1 90 ? -29.081 0.562 17.769 1.00 91.12 90 GLY A O 1
ATOM 641 N N . VAL A 1 91 ? -26.919 1.026 18.170 1.00 93.44 91 VAL A N 1
ATOM 642 C CA . VAL A 1 91 ? -27.000 0.823 19.626 1.00 93.44 91 VAL A CA 1
ATOM 643 C C . VAL A 1 91 ? -27.948 1.835 20.276 1.00 93.44 91 VAL A C 1
ATOM 645 O O . VAL A 1 91 ? -28.785 1.452 21.093 1.00 93.44 91 VAL A O 1
ATOM 648 N N . ALA A 1 92 ? -27.879 3.110 19.887 1.00 93.31 92 ALA A N 1
ATOM 649 C CA . ALA A 1 92 ? -28.773 4.141 20.412 1.00 93.31 92 ALA A CA 1
ATOM 650 C C . ALA A 1 92 ? -30.252 3.834 20.111 1.00 93.31 92 ALA A C 1
ATOM 652 O O . ALA A 1 92 ? -31.097 3.938 21.001 1.00 93.31 92 ALA A O 1
ATOM 653 N N . VAL A 1 93 ? -30.567 3.389 18.889 1.00 95.19 93 VAL A N 1
ATOM 654 C CA . VAL A 1 93 ? -31.934 2.998 18.506 1.00 95.19 93 VAL A CA 1
ATOM 655 C C . VAL A 1 93 ? -32.432 1.821 19.348 1.00 95.19 93 VAL A C 1
ATOM 657 O O . VAL A 1 93 ? -33.564 1.859 19.832 1.00 95.19 93 VAL A O 1
ATOM 660 N N . LEU A 1 94 ? -31.593 0.810 19.596 1.00 95.44 94 LEU A N 1
ATOM 661 C CA . LEU A 1 94 ? -31.951 -0.323 20.456 1.00 95.44 94 LEU A CA 1
ATOM 662 C C . LEU A 1 94 ? -32.282 0.117 21.888 1.00 95.44 94 LEU A C 1
ATOM 664 O O . LEU A 1 94 ? -33.280 -0.340 22.446 1.00 95.44 94 LEU A O 1
ATOM 668 N N . PHE A 1 95 ? -31.504 1.038 22.464 1.00 95.81 95 PHE A N 1
ATOM 669 C CA . PHE A 1 95 ? -31.799 1.593 23.788 1.00 95.81 95 PHE A CA 1
ATOM 670 C C . PHE A 1 95 ? -33.121 2.363 23.820 1.00 95.81 95 PHE A C 1
ATOM 672 O O . PHE A 1 95 ? -33.887 2.212 24.771 1.00 95.81 95 PHE A O 1
ATOM 679 N N . ILE A 1 96 ? -33.421 3.147 22.780 1.00 95.44 96 ILE A 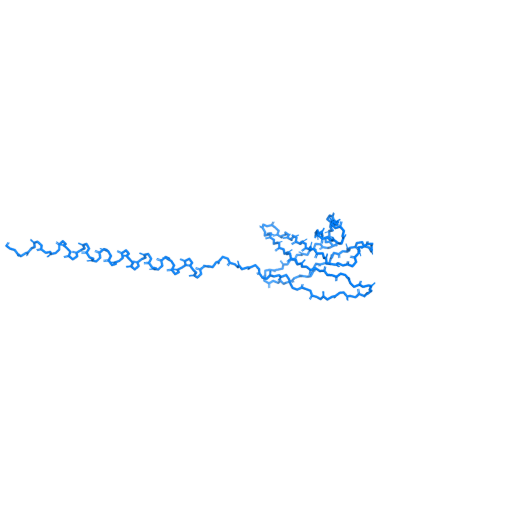N 1
ATOM 680 C CA . ILE A 1 96 ? -34.686 3.887 22.677 1.00 95.44 96 ILE A CA 1
ATOM 681 C C . ILE A 1 96 ? -35.870 2.914 22.612 1.00 95.44 96 ILE A C 1
ATOM 683 O O . ILE A 1 96 ? -36.837 3.073 23.357 1.00 95.44 96 ILE A O 1
ATOM 687 N N . VAL A 1 97 ? -35.789 1.875 21.776 1.00 95.81 97 VAL A N 1
ATOM 688 C CA . VAL A 1 97 ? -36.847 0.859 21.655 1.00 95.81 97 VAL A CA 1
ATOM 689 C C . VAL A 1 97 ? -37.027 0.094 22.967 1.00 95.81 97 VAL A C 1
ATOM 691 O O . VAL A 1 97 ? -38.157 -0.082 23.422 1.00 95.81 97 VAL A O 1
ATOM 694 N N . ALA A 1 98 ? -35.934 -0.308 23.618 1.00 94.81 98 ALA A N 1
ATOM 695 C CA . ALA A 1 98 ? -35.983 -0.991 24.907 1.00 94.81 98 ALA A CA 1
ATOM 696 C C . ALA A 1 98 ? -36.610 -0.110 26.000 1.00 94.81 98 ALA A C 1
ATOM 698 O O . ALA A 1 98 ? -37.461 -0.582 26.753 1.00 94.81 98 ALA A O 1
ATOM 699 N N . ALA A 1 99 ? -36.250 1.175 26.058 1.00 94.75 99 ALA A N 1
ATOM 700 C CA . ALA A 1 99 ? -36.826 2.130 27.001 1.00 94.75 99 ALA A CA 1
ATOM 701 C C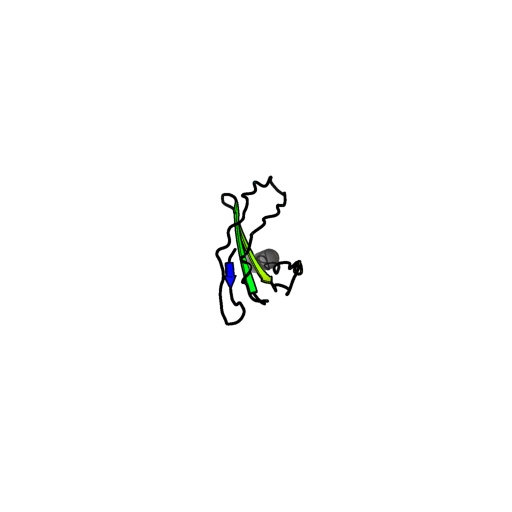 . ALA A 1 99 ? -38.328 2.339 26.757 1.00 94.75 99 ALA A C 1
ATOM 703 O O . ALA A 1 99 ? -39.114 2.351 27.708 1.00 94.75 99 ALA A O 1
ATOM 704 N N . LEU A 1 100 ? -38.747 2.446 25.491 1.00 95.00 100 LEU A N 1
ATOM 705 C CA . LEU A 1 100 ? -40.157 2.554 25.119 1.00 95.00 100 LEU A CA 1
ATOM 706 C C . LEU A 1 100 ? -40.938 1.302 25.530 1.00 95.00 100 LEU A C 1
ATOM 708 O O . LEU A 1 100 ? -41.948 1.430 26.224 1.00 95.00 100 LEU A O 1
ATOM 712 N N . LEU A 1 101 ? -40.447 0.107 25.192 1.00 94.75 101 LEU A N 1
ATOM 713 C CA . LEU A 1 101 ? -41.067 -1.164 25.580 1.00 94.75 101 LEU A CA 1
ATOM 714 C C . LEU A 1 101 ? -41.160 -1.307 27.100 1.00 94.75 101 LEU A C 1
ATOM 716 O O . LEU A 1 101 ? -42.227 -1.625 27.624 1.00 94.75 101 LEU A O 1
ATOM 720 N N . TRP A 1 102 ? -40.080 -0.999 27.821 1.00 93.81 102 TRP A N 1
ATOM 721 C CA . TRP A 1 102 ? -40.059 -1.020 29.281 1.00 93.81 102 TRP A CA 1
ATOM 722 C C . TRP A 1 102 ? -41.099 -0.064 29.866 1.00 93.81 102 TRP A C 1
ATOM 724 O O . TRP A 1 102 ? -41.856 -0.436 30.764 1.00 93.81 102 TRP A O 1
ATOM 734 N N . SER A 1 103 ? -41.159 1.173 29.364 1.00 91.88 103 SER A N 1
ATOM 735 C CA . SER A 1 103 ? -42.124 2.173 29.829 1.00 91.88 103 SER A CA 1
ATOM 736 C C . SER A 1 103 ? -43.565 1.708 29.610 1.00 91.88 103 SER A C 1
ATOM 738 O O . SER A 1 103 ? -44.423 1.907 30.472 1.00 91.88 103 SER A O 1
ATOM 740 N N . TRP A 1 104 ? -43.816 1.024 28.494 1.00 90.56 104 TRP A N 1
ATOM 741 C CA . TRP A 1 104 ? -45.128 0.514 28.133 1.00 90.56 104 TRP A CA 1
ATOM 742 C C . TRP A 1 104 ? -45.536 -0.676 29.007 1.00 90.56 104 TRP A C 1
ATOM 744 O O . TRP A 1 104 ? -46.653 -0.704 29.521 1.00 90.56 104 TRP A O 1
ATOM 754 N N . LEU A 1 105 ? -44.611 -1.604 29.275 1.00 89.38 105 LEU A N 1
ATOM 755 C CA . LEU A 1 105 ? -44.820 -2.702 30.224 1.00 89.38 105 LEU A CA 1
ATOM 756 C C . LEU A 1 105 ? -45.047 -2.190 31.654 1.00 89.38 105 LEU A C 1
ATOM 758 O O . LEU A 1 105 ? -45.953 -2.661 32.337 1.00 89.38 105 LEU A O 1
ATOM 762 N N . ARG A 1 106 ? -44.290 -1.182 32.108 1.00 87.12 106 ARG A N 1
ATOM 763 C CA . ARG A 1 106 ? -44.497 -0.576 33.435 1.00 87.12 106 ARG A CA 1
ATOM 764 C C . ARG A 1 106 ? -45.863 0.090 33.571 1.00 87.12 106 ARG A C 1
ATOM 766 O O . ARG A 1 106 ? -46.520 -0.085 34.593 1.00 87.12 106 ARG A O 1
ATOM 773 N N . ARG A 1 107 ? -46.301 0.828 32.545 1.00 79.06 107 ARG A N 1
ATOM 774 C CA . ARG A 1 107 ? -47.617 1.488 32.536 1.00 79.06 107 ARG A CA 1
ATOM 775 C C . ARG A 1 107 ? -48.769 0.488 32.618 1.00 79.06 107 ARG A C 1
ATOM 777 O O . ARG A 1 107 ? -49.772 0.787 33.255 1.00 79.06 107 ARG A O 1
ATOM 784 N N . ARG A 1 108 ? -48.612 -0.703 32.035 1.00 70.88 108 ARG A N 1
ATOM 785 C CA . ARG A 1 108 ? -49.613 -1.779 32.103 1.00 70.88 108 ARG A CA 1
ATOM 786 C C . ARG A 1 108 ? -49.783 -2.343 33.514 1.00 70.88 108 ARG A C 1
ATOM 788 O O . ARG A 1 108 ? -50.908 -2.569 33.933 1.00 70.88 108 ARG A O 1
ATOM 795 N N . ASN A 1 109 ? -48.701 -2.454 34.282 1.00 62.44 109 ASN A N 1
ATOM 796 C CA . ASN A 1 109 ? -48.755 -2.980 35.651 1.00 62.44 109 ASN A CA 1
ATOM 797 C C . ASN A 1 109 ? -49.278 -1.972 36.693 1.00 62.44 109 ASN A C 1
ATOM 799 O O . ASN A 1 109 ? -49.487 -2.345 37.840 1.00 62.44 109 ASN A O 1
ATOM 803 N N . THR A 1 110 ? -49.488 -0.698 36.332 1.00 56.78 110 THR A N 1
ATOM 804 C CA . THR A 1 110 ? -50.042 0.320 37.257 1.00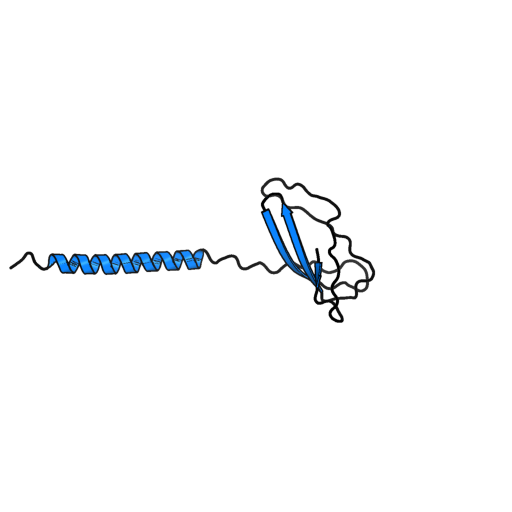 56.78 110 THR A CA 1
ATOM 805 C C . THR A 1 110 ? -51.571 0.447 37.148 1.00 56.78 110 THR A C 1
ATOM 807 O O . THR A 1 110 ? -52.176 1.249 37.854 1.00 56.78 110 THR A O 1
ATOM 810 N N . ALA A 1 111 ? -52.212 -0.335 36.272 1.00 55.06 111 ALA A N 1
ATOM 811 C CA . ALA A 1 111 ? -53.657 -0.290 36.049 1.00 55.06 111 ALA A CA 1
ATOM 812 C C . ALA A 1 111 ? -54.481 -1.156 37.028 1.00 55.06 111 ALA A C 1
ATOM 814 O O . ALA A 1 111 ? -55.701 -1.042 37.026 1.00 55.06 111 ALA A O 1
ATOM 815 N N . GLU A 1 112 ? -53.857 -1.975 37.885 1.00 54.75 112 GLU A N 1
ATOM 816 C CA . GLU A 1 112 ? -54.582 -2.900 38.782 1.00 54.75 112 GLU A CA 1
ATOM 817 C C . GLU A 1 112 ? -54.795 -2.402 40.227 1.00 54.75 112 GLU A C 1
ATOM 819 O O . GLU A 1 112 ? -55.341 -3.132 41.044 1.00 54.75 112 GLU A O 1
ATOM 824 N N . THR A 1 113 ? -54.424 -1.167 40.590 1.00 51.94 113 THR A N 1
ATOM 825 C CA . THR A 1 113 ? -54.560 -0.678 41.988 1.00 51.94 113 THR A CA 1
ATOM 826 C C . THR A 1 113 ? -55.596 0.437 42.168 1.00 51.94 113 THR A C 1
ATOM 828 O O . THR A 1 113 ? -55.404 1.349 42.971 1.00 51.94 113 THR A O 1
ATOM 831 N N . ARG A 1 114 ? -56.701 0.387 41.416 1.00 44.00 114 ARG A N 1
ATOM 832 C CA . ARG A 1 114 ? -57.951 1.108 41.724 1.00 44.00 114 ARG A CA 1
ATOM 833 C C . ARG A 1 114 ? -59.153 0.315 41.198 1.00 44.00 114 ARG A C 1
ATOM 835 O O . ARG A 1 114 ? -59.655 0.616 40.120 1.00 44.00 114 ARG A O 1
ATOM 842 N N . ALA A 1 115 ? -59.602 -0.673 41.962 1.00 43.19 115 ALA A N 1
ATOM 843 C CA . ALA A 1 115 ? -60.972 -1.183 41.956 1.00 43.19 115 ALA A CA 1
ATOM 844 C C . ALA A 1 115 ? -61.279 -1.727 43.353 1.00 43.19 115 ALA A C 1
ATOM 846 O O . 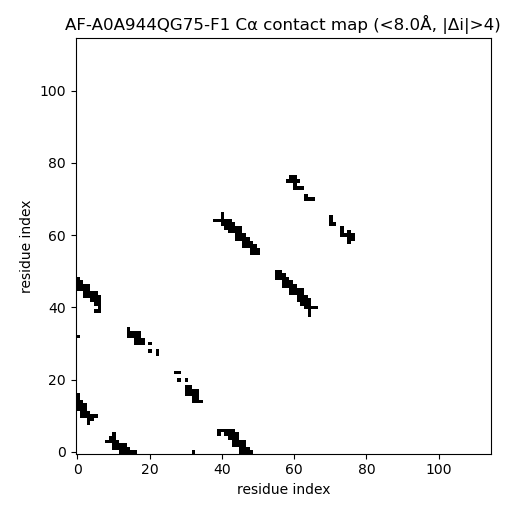ALA A 1 115 ? -60.377 -2.392 43.912 1.00 43.19 115 ALA A O 1
#

Solvent-accessible surface area (backbone atoms only — not comparable to full-atom values): 7370 Å² total; per-residue (Å²): 60,38,38,31,69,24,70,95,70,39,68,48,72,78,35,60,65,78,62,92,80,90,71,61,91,97,54,88,81,90,78,58,64,74,76,73,90,86,65,72,56,43,55,24,41,36,38,40,72,48,75,59,92,91,46,72,48,76,49,53,37,77,47,53,52,58,100,66,83,83,56,80,90,74,79,52,72,79,77,81,64,82,60,60,67,60,54,50,51,52,53,53,52,52,52,52,52,50,50,52,52,50,53,53,55,54,57,61,71,66,67,78,86,80,128

Foldseek 3Di:
DKKAPWPPGDIDDPWDFPDDDDDDPPDDDDTDTDDDPPGDFGQIWDWDWDDDPPDIDIFIDTFTDDPDDDGDDDDTPPDPPDPVVVVVVVVVVVVVVVVVVVVVVVVVVVPPPDD

Mean predicted aligned error: 11.39 Å